Protein AF-A0A3P1VWY1-F1 (afdb_monomer_lite)

pLDDT: mean 77.32, std 13.83, range [35.66, 92.38]

Secondary structure (DSSP, 8-state):
-----EEEEETTTTEEPPTTS-EEE-TT--EEEEETTEEEEESSSSEEEEEEEEEE-TTSPEEETT-EEEE-GGG--EEEE----------

Sequence (91 aa):
MPDIKYRIWDYDFKRFVEKEFDFLINPKGELFIFRNDKLTFFNKEPYEIMQYIGLKDENGVEICQGDIVTDSFNRKMKVGIFIFPGNLYKN

Foldseek 3Di:
DPDKDKWKQFQVVRDIDDPPWDWDQDPVRWIWIQDPNDTDTDPPPPMDIWIFPRDADPVRHTDTAQDWDWDCVPNDTDTDGDDDPPDPDDD

Radius of gyration: 15.74 Å; chains: 1; bounding box: 41×36×34 Å

Structure (mmCIF, N/CA/C/O backbone):
data_AF-A0A3P1VWY1-F1
#
_entry.id   AF-A0A3P1VWY1-F1
#
loop_
_atom_site.group_PDB
_atom_site.id
_atom_site.type_symbol
_atom_site.label_atom_id
_atom_site.label_alt_id
_atom_site.label_comp_id
_atom_site.label_asym_id
_atom_site.label_entity_id
_atom_site.label_seq_id
_atom_site.pdbx_PDB_ins_code
_atom_site.Cartn_x
_atom_site.Cartn_y
_atom_site.Cartn_z
_atom_site.occupancy
_atom_site.B_iso_or_equiv
_atom_site.auth_seq_id
_atom_site.auth_comp_id
_atom_site.auth_asym_id
_atom_site.auth_atom_id
_atom_site.pdbx_PDB_model_num
ATOM 1 N N . MET A 1 1 ? -9.849 9.711 -15.900 1.00 54.25 1 MET A N 1
ATOM 2 C CA . MET A 1 1 ? -9.255 9.807 -14.551 1.00 54.25 1 MET A CA 1
ATOM 3 C C . MET A 1 1 ? -8.666 8.436 -14.276 1.00 54.25 1 MET A C 1
ATOM 5 O O . MET A 1 1 ? -9.414 7.487 -14.474 1.00 54.25 1 MET A O 1
ATOM 9 N N . PRO A 1 2 ? -7.359 8.286 -14.004 1.00 61.34 2 PRO A N 1
ATOM 10 C CA . PRO A 1 2 ? -6.831 6.971 -13.652 1.00 61.34 2 PRO A CA 1
ATOM 11 C C . PRO A 1 2 ? -7.582 6.454 -12.423 1.00 61.34 2 PRO A C 1
ATOM 13 O O . PRO A 1 2 ? -7.948 7.248 -11.553 1.00 61.34 2 PRO A O 1
ATOM 16 N N . ASP A 1 3 ? -7.841 5.149 -12.379 1.00 71.19 3 ASP A N 1
ATOM 17 C CA . ASP A 1 3 ? -8.475 4.528 -11.222 1.00 71.19 3 ASP A CA 1
ATOM 18 C C . ASP A 1 3 ? -7.630 4.809 -9.981 1.00 71.19 3 ASP A C 1
ATOM 20 O O . ASP A 1 3 ? -6.435 4.501 -9.934 1.00 71.19 3 ASP A O 1
ATOM 24 N N . ILE A 1 4 ? -8.254 5.408 -8.971 1.00 78.25 4 ILE A N 1
ATOM 25 C CA . ILE A 1 4 ? -7.618 5.597 -7.676 1.00 78.25 4 ILE A CA 1
ATOM 26 C C . ILE A 1 4 ? -7.624 4.237 -6.977 1.00 78.25 4 ILE A C 1
ATOM 28 O O . ILE A 1 4 ? -8.679 3.720 -6.612 1.00 78.25 4 ILE A O 1
ATOM 32 N N . LYS A 1 5 ? -6.435 3.656 -6.811 1.00 85.69 5 LYS A N 1
ATOM 33 C CA . LYS A 1 5 ? -6.226 2.373 -6.137 1.00 85.69 5 LYS A CA 1
ATOM 34 C C . LYS A 1 5 ? -5.229 2.539 -5.002 1.00 85.69 5 LYS A C 1
ATOM 36 O O . LYS A 1 5 ? -4.225 3.243 -5.138 1.00 85.69 5 LYS A O 1
ATOM 41 N N . TYR A 1 6 ? -5.503 1.841 -3.910 1.00 85.25 6 TYR A N 1
ATOM 42 C CA . TYR A 1 6 ? -4.653 1.800 -2.731 1.00 85.25 6 TYR A CA 1
ATOM 43 C C . TYR A 1 6 ? -4.433 0.357 -2.308 1.00 85.25 6 TYR A C 1
ATOM 45 O O . TYR A 1 6 ? -5.311 -0.492 -2.473 1.00 85.25 6 TYR A O 1
ATOM 53 N N . ARG A 1 7 ? -3.276 0.111 -1.704 1.00 88.31 7 ARG A N 1
ATOM 54 C CA . ARG A 1 7 ? -3.029 -1.054 -0.856 1.00 88.31 7 ARG A CA 1
ATOM 55 C C . ARG A 1 7 ? -2.584 -0.550 0.510 1.00 88.31 7 ARG A C 1
ATOM 57 O O . ARG A 1 7 ? -1.955 0.504 0.601 1.00 88.31 7 ARG A O 1
ATOM 64 N N . ILE A 1 8 ? -2.915 -1.286 1.558 1.00 87.25 8 ILE A N 1
ATOM 65 C CA . ILE A 1 8 ? -2.602 -0.896 2.932 1.00 87.25 8 ILE A CA 1
ATOM 66 C C . ILE A 1 8 ? -1.709 -1.976 3.525 1.00 87.25 8 ILE A C 1
ATOM 68 O O . ILE A 1 8 ? -2.053 -3.154 3.457 1.00 87.25 8 ILE A O 1
ATOM 72 N N . TRP A 1 9 ? -0.557 -1.588 4.061 1.00 89.25 9 TRP A N 1
ATOM 73 C CA . TRP A 1 9 ? 0.297 -2.472 4.845 1.00 89.25 9 TRP A CA 1
ATOM 74 C C . TRP A 1 9 ? -0.121 -2.402 6.309 1.00 89.25 9 TRP A C 1
ATOM 76 O O . TRP A 1 9 ? -0.224 -1.312 6.869 1.00 89.25 9 TRP A O 1
ATOM 86 N N . ASP A 1 10 ? -0.368 -3.559 6.910 1.00 88.00 10 ASP A N 1
ATOM 87 C CA . ASP A 1 10 ? -0.637 -3.719 8.333 1.00 88.00 10 ASP A CA 1
ATOM 88 C C . ASP A 1 10 ? 0.656 -4.148 9.03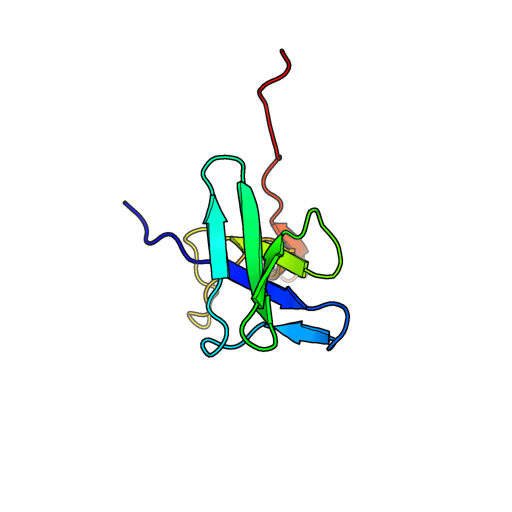6 1.00 88.00 10 ASP A C 1
ATOM 90 O O . ASP A 1 10 ? 1.164 -5.252 8.813 1.00 88.00 10 ASP A O 1
ATOM 94 N N . TYR A 1 11 ? 1.204 -3.269 9.872 1.00 88.25 11 TYR A N 1
ATOM 95 C CA . TYR A 1 11 ? 2.441 -3.516 10.607 1.00 88.25 11 TYR A CA 1
ATOM 96 C C . TYR A 1 11 ? 2.282 -4.524 11.750 1.00 88.25 11 TYR A C 1
ATOM 98 O O . TYR A 1 11 ? 3.255 -5.220 12.057 1.00 88.25 11 TYR A O 1
ATOM 106 N N . ASP A 1 12 ? 1.090 -4.650 12.342 1.00 86.75 12 ASP A N 1
ATOM 107 C CA . ASP A 1 12 ? 0.831 -5.601 13.431 1.00 86.75 12 ASP A CA 1
ATOM 108 C C . ASP A 1 12 ? 0.874 -7.033 12.891 1.00 86.75 12 ASP A C 1
ATOM 110 O O . ASP A 1 12 ? 1.562 -7.904 13.432 1.00 86.75 12 ASP A O 1
ATOM 114 N N . PHE A 1 13 ? 0.150 -7.276 11.795 1.00 87.00 13 PHE A N 1
ATOM 115 C CA . PHE A 1 13 ? 0.044 -8.599 11.176 1.00 87.00 13 PHE A CA 1
ATOM 116 C C . PHE A 1 13 ? 1.088 -8.854 10.084 1.00 87.00 13 PHE A C 1
ATOM 118 O O . PHE A 1 13 ? 1.187 -9.981 9.596 1.00 87.00 13 PHE A O 1
ATOM 125 N N . LYS A 1 14 ? 1.877 -7.838 9.711 1.00 90.50 14 LYS A N 1
ATOM 126 C CA . LYS A 1 14 ? 2.924 -7.889 8.675 1.00 90.50 14 LYS A CA 1
ATOM 127 C C . LYS A 1 14 ? 2.412 -8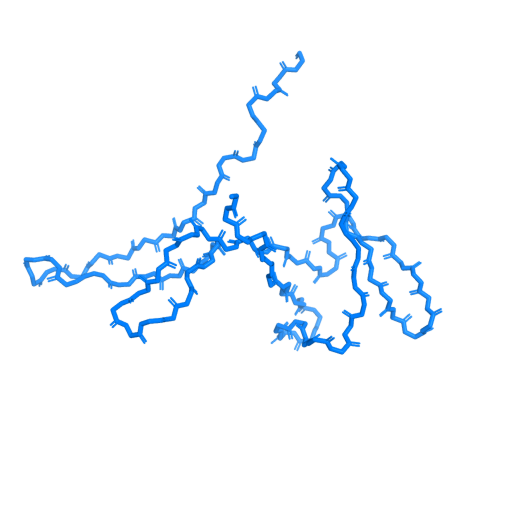.433 7.342 1.00 90.50 14 LYS A C 1
ATOM 129 O O . LYS A 1 14 ? 3.038 -9.298 6.725 1.00 90.50 14 LYS A O 1
ATOM 134 N N . ARG A 1 15 ? 1.254 -7.939 6.916 1.00 89.12 15 ARG A N 1
ATOM 135 C CA . ARG A 1 15 ? 0.617 -8.329 5.655 1.00 89.12 15 ARG A CA 1
ATOM 136 C C . ARG A 1 15 ? -0.073 -7.142 5.008 1.00 89.12 15 ARG A C 1
ATOM 138 O O . ARG A 1 15 ? -0.407 -6.167 5.675 1.00 89.12 15 ARG A O 1
ATOM 145 N N . PHE A 1 16 ? -0.332 -7.248 3.710 1.00 88.12 16 PHE A N 1
ATOM 146 C CA . PHE A 1 16 ? -1.283 -6.344 3.082 1.00 88.12 16 PHE A CA 1
ATOM 147 C C . PHE A 1 16 ? -2.688 -6.656 3.588 1.00 88.12 16 PHE A C 1
ATOM 149 O O . PHE A 1 16 ? -3.071 -7.821 3.707 1.00 88.12 16 PHE A O 1
ATOM 156 N N . VAL A 1 17 ? -3.443 -5.604 3.880 1.00 83.81 17 VAL A N 1
ATOM 157 C CA . VAL A 1 17 ? -4.866 -5.693 4.183 1.00 83.81 17 VAL A CA 1
ATOM 158 C C . VAL A 1 17 ? -5.566 -6.256 2.947 1.00 83.81 17 VAL A C 1
ATOM 160 O O . VAL A 1 17 ? -5.515 -5.674 1.862 1.00 83.81 17 VAL A O 1
ATOM 163 N N . GLU A 1 18 ? -6.170 -7.430 3.103 1.00 75.62 18 GLU A N 1
ATOM 164 C CA . GLU A 1 18 ? -6.923 -8.091 2.040 1.00 75.62 18 GLU A CA 1
ATOM 165 C C . GLU A 1 18 ? -8.253 -7.358 1.796 1.00 75.62 18 GLU A C 1
ATOM 167 O O . GLU A 1 18 ? -8.712 -6.583 2.635 1.00 75.62 18 GLU A O 1
ATOM 172 N N . LYS A 1 19 ? -8.895 -7.604 0.644 1.00 64.31 19 LYS A N 1
ATOM 173 C CA . LYS A 1 19 ? -10.147 -6.927 0.233 1.00 64.31 19 LYS A CA 1
ATOM 174 C C . LYS A 1 19 ? -11.306 -7.053 1.234 1.00 64.31 19 LYS A C 1
ATOM 176 O O . LYS A 1 19 ? -12.314 -6.383 1.064 1.00 64.31 19 LYS A O 1
ATOM 181 N N . GLU A 1 20 ? -11.176 -7.934 2.217 1.00 54.44 20 GLU A N 1
ATOM 182 C CA . GLU A 1 20 ? -12.179 -8.248 3.233 1.00 54.44 20 GLU A CA 1
ATOM 183 C C . GLU A 1 20 ? -12.303 -7.176 4.323 1.00 54.44 20 GLU A C 1
ATOM 185 O O . GLU A 1 20 ? -13.247 -7.214 5.108 1.00 54.44 20 GLU A O 1
ATOM 190 N N . PHE A 1 21 ? -11.381 -6.214 4.382 1.00 63.34 21 PHE A N 1
ATOM 191 C CA . PHE A 1 21 ? -11.493 -5.089 5.302 1.00 63.34 21 PHE A CA 1
ATOM 192 C C . PHE A 1 21 ? -12.092 -3.879 4.594 1.00 63.34 21 PHE A C 1
ATOM 194 O O . PHE A 1 21 ? -11.480 -3.297 3.695 1.00 63.34 21 PHE A O 1
ATOM 201 N N . ASP A 1 22 ? -13.262 -3.454 5.063 1.00 73.44 22 ASP A N 1
ATOM 202 C CA . ASP A 1 22 ? -13.804 -2.151 4.715 1.00 73.44 22 ASP A CA 1
ATOM 203 C C . ASP A 1 22 ? -12.899 -1.067 5.315 1.00 73.44 22 ASP A C 1
ATOM 205 O O . ASP A 1 22 ? -12.706 -0.972 6.535 1.00 73.44 22 ASP A O 1
ATOM 209 N N . PHE A 1 23 ? -12.325 -0.239 4.447 1.00 81.50 23 PHE A N 1
ATOM 210 C CA . PHE A 1 23 ? -11.592 0.952 4.848 1.00 81.50 23 PHE A CA 1
ATOM 211 C C . PHE A 1 23 ? -12.160 2.186 4.158 1.00 81.50 23 PHE A C 1
ATOM 213 O O . PHE A 1 23 ? -12.681 2.134 3.044 1.00 81.50 23 PHE A O 1
ATOM 220 N N . LEU A 1 24 ? -12.033 3.323 4.830 1.00 84.81 24 LEU A N 1
ATOM 221 C CA . LEU A 1 24 ? -12.404 4.629 4.310 1.00 84.81 24 LEU A CA 1
ATOM 222 C C . LEU A 1 24 ? -11.200 5.550 4.441 1.00 84.81 24 LEU A C 1
ATOM 224 O O . LEU A 1 24 ? -10.551 5.592 5.484 1.00 84.81 24 LEU A O 1
ATOM 228 N N . ILE A 1 25 ? -10.922 6.308 3.387 1.00 81.69 25 ILE A N 1
ATOM 229 C CA . ILE A 1 25 ? -9.963 7.408 3.429 1.00 81.69 25 ILE A CA 1
ATOM 230 C C . ILE A 1 25 ? -10.764 8.680 3.215 1.00 81.69 25 ILE A C 1
ATOM 232 O O . ILE A 1 25 ? -11.452 8.821 2.202 1.00 81.69 25 ILE A O 1
ATOM 236 N N . ASN A 1 26 ? -10.730 9.591 4.181 1.00 83.81 26 ASN A N 1
ATOM 237 C CA . ASN A 1 26 ? -11.465 10.844 4.052 1.00 83.81 26 ASN A CA 1
ATOM 238 C C . ASN A 1 26 ? -10.666 11.887 3.233 1.00 83.81 26 ASN A C 1
ATOM 240 O O . ASN A 1 26 ? -9.479 11.691 2.962 1.00 83.81 26 ASN A O 1
ATOM 244 N N . PRO A 1 27 ? -11.265 13.037 2.867 1.00 81.94 27 PRO A N 1
ATOM 245 C CA . PRO A 1 27 ? -10.580 14.071 2.083 1.00 81.94 27 PRO A CA 1
ATOM 246 C C . PRO A 1 27 ? -9.341 14.699 2.744 1.00 81.94 27 PRO A C 1
ATOM 248 O O . PRO A 1 27 ? -8.565 15.360 2.061 1.00 81.94 27 PRO A O 1
ATOM 251 N N . LYS A 1 28 ? -9.146 14.517 4.058 1.00 80.75 28 LYS A N 1
ATOM 252 C CA . LYS A 1 28 ? -7.936 14.949 4.776 1.00 80.75 28 LYS A CA 1
ATOM 253 C C . LYS A 1 28 ? -6.800 13.919 4.697 1.00 80.75 28 LYS A C 1
ATOM 255 O O . LYS A 1 28 ? -5.722 14.179 5.220 1.00 80.75 28 LYS A O 1
ATOM 260 N N . GLY A 1 29 ? -7.030 12.770 4.057 1.00 73.62 29 GLY A N 1
ATOM 261 C CA . GLY A 1 29 ? -6.080 11.659 3.997 1.00 73.62 29 GLY A CA 1
ATOM 262 C C . GLY A 1 29 ? -6.083 10.780 5.250 1.00 73.62 29 GLY A C 1
ATOM 263 O O . GLY A 1 29 ? -5.138 10.028 5.464 1.00 73.62 29 GLY A O 1
ATOM 264 N N . GLU A 1 30 ? -7.115 10.878 6.090 1.00 82.44 30 GLU A N 1
ATOM 265 C CA . GLU A 1 30 ? -7.239 10.091 7.320 1.00 82.44 30 GLU A CA 1
ATOM 266 C C . GLU A 1 30 ? -7.823 8.708 7.017 1.00 82.44 30 GLU A C 1
ATOM 268 O O . GLU A 1 30 ? -8.850 8.605 6.340 1.00 82.44 30 GLU A O 1
ATOM 273 N N . LEU A 1 31 ? -7.184 7.661 7.546 1.00 85.19 31 LEU A N 1
ATOM 274 C CA . LEU A 1 31 ? -7.593 6.271 7.373 1.00 85.19 31 LEU A CA 1
ATOM 275 C C . LEU A 1 31 ? -8.529 5.825 8.499 1.00 85.19 31 LEU A C 1
ATOM 277 O O . LEU A 1 31 ? -8.223 5.976 9.684 1.00 85.19 31 LEU A O 1
ATOM 281 N N . PHE A 1 32 ? -9.635 5.199 8.117 1.00 86.38 32 PHE A N 1
ATOM 282 C CA . PHE A 1 32 ? -10.549 4.511 9.014 1.00 86.38 32 PHE A CA 1
ATOM 283 C C . PHE A 1 32 ? -10.665 3.055 8.576 1.00 86.38 32 PHE A C 1
ATOM 285 O O . PHE A 1 32 ? -10.910 2.792 7.401 1.00 86.38 32 PHE A O 1
ATOM 292 N N . ILE A 1 33 ? -10.500 2.116 9.504 1.00 83.12 33 ILE A N 1
ATOM 293 C CA . ILE A 1 33 ? -10.592 0.675 9.230 1.00 83.12 33 ILE A CA 1
ATOM 294 C C . ILE A 1 33 ? -11.677 0.063 10.106 1.00 83.12 33 ILE A C 1
ATOM 296 O O . ILE A 1 33 ? -11.751 0.353 11.306 1.00 83.12 33 ILE A O 1
ATOM 300 N N . PHE A 1 34 ? -12.501 -0.798 9.512 1.00 81.06 34 PHE A N 1
ATOM 301 C CA . PHE A 1 34 ? -13.399 -1.674 10.251 1.00 81.06 34 PHE A CA 1
ATOM 302 C C . PHE A 1 34 ? -12.617 -2.856 10.829 1.00 81.06 34 PHE A C 1
ATOM 304 O O . PHE A 1 34 ? -12.126 -3.719 10.105 1.00 81.06 34 PHE A O 1
ATOM 311 N N . ARG A 1 35 ? -12.502 -2.907 12.158 1.00 74.56 35 ARG A N 1
ATOM 312 C CA . ARG A 1 35 ? -11.897 -4.029 12.890 1.00 74.56 35 ARG A CA 1
ATOM 313 C C . ARG A 1 35 ? -12.850 -4.443 14.001 1.00 74.56 35 ARG A C 1
ATOM 315 O O . ARG A 1 35 ? -13.224 -3.607 14.820 1.00 74.56 35 ARG A O 1
ATOM 322 N N . ASN A 1 36 ? -13.229 -5.720 14.035 1.00 78.12 36 ASN A N 1
ATOM 323 C CA . ASN A 1 36 ? -14.183 -6.264 15.012 1.00 78.12 36 ASN A CA 1
ATOM 324 C C . ASN A 1 36 ? -15.493 -5.445 15.064 1.00 78.12 36 ASN A C 1
ATOM 326 O O . ASN A 1 36 ? -15.892 -4.983 16.135 1.00 78.12 36 ASN A O 1
ATOM 330 N N . ASP A 1 37 ? -16.088 -5.181 13.896 1.00 77.19 37 ASP A N 1
ATOM 331 C CA . ASP A 1 37 ? -17.329 -4.406 13.718 1.00 77.19 37 ASP A CA 1
ATOM 332 C C . ASP A 1 37 ? -17.284 -2.952 14.224 1.00 77.19 37 ASP A C 1
ATOM 334 O O . ASP A 1 37 ? -18.316 -2.300 14.394 1.00 77.19 37 ASP A O 1
ATOM 338 N N . LYS A 1 38 ? -16.084 -2.405 14.454 1.00 80.75 38 LYS A N 1
ATOM 339 C CA . LYS A 1 38 ? -15.883 -1.010 14.859 1.00 80.75 38 LYS A CA 1
ATOM 340 C C . LYS A 1 38 ? -15.045 -0.261 13.839 1.00 80.75 38 LYS A C 1
ATOM 342 O O . LYS A 1 38 ? -13.918 -0.656 13.536 1.00 80.75 38 LYS A O 1
ATOM 347 N N . LEU A 1 39 ? -15.576 0.869 13.379 1.00 83.31 39 LEU A N 1
ATOM 348 C CA . LEU A 1 39 ? -14.823 1.833 12.591 1.00 83.31 39 LEU A CA 1
ATOM 349 C C . LEU A 1 39 ? -13.851 2.583 13.505 1.00 83.31 39 LEU A C 1
ATOM 351 O O . LEU A 1 39 ? -14.273 3.321 14.397 1.00 83.31 39 LEU A O 1
ATOM 355 N N . THR A 1 40 ? -12.554 2.389 13.287 1.00 82.12 40 THR A N 1
ATOM 356 C CA . THR A 1 40 ? -11.496 2.996 14.102 1.00 82.12 40 THR A CA 1
ATOM 357 C C . THR A 1 40 ? -10.639 3.917 13.242 1.00 82.12 40 THR A C 1
ATOM 359 O O . THR A 1 40 ? -10.218 3.530 12.154 1.00 82.12 40 THR A O 1
ATOM 362 N N . PHE A 1 41 ? -10.392 5.137 13.728 1.00 81.56 41 PHE A N 1
ATOM 363 C CA . PHE A 1 41 ? -9.472 6.093 13.109 1.00 81.56 41 PHE A CA 1
ATOM 364 C C . PHE A 1 41 ? -8.016 5.726 13.419 1.00 81.56 41 PHE A C 1
ATOM 366 O O . PHE A 1 41 ? -7.676 5.484 14.579 1.00 81.56 41 PHE A O 1
ATOM 373 N N . PHE A 1 42 ? -7.155 5.759 12.400 1.00 73.00 42 PHE A N 1
ATOM 374 C CA . PHE A 1 42 ? -5.718 5.538 12.537 1.00 73.00 42 PHE A CA 1
ATOM 375 C C . PHE A 1 42 ? -4.934 6.708 11.935 1.00 73.00 42 PHE A C 1
ATOM 377 O O . PHE A 1 42 ? -5.084 7.045 10.763 1.00 73.00 42 PHE A O 1
ATOM 384 N N . ASN A 1 43 ? -4.080 7.328 12.754 1.00 64.88 43 ASN A N 1
ATOM 385 C CA . ASN A 1 43 ? -3.257 8.472 12.350 1.00 64.88 43 ASN A CA 1
ATOM 386 C C . ASN A 1 43 ? -2.026 8.034 11.533 1.00 64.88 43 ASN A C 1
ATOM 388 O O . ASN A 1 43 ? -1.682 8.719 10.576 1.00 64.88 43 ASN A O 1
ATOM 392 N N . LYS A 1 44 ? -1.380 6.905 11.878 1.00 61.94 44 LYS A N 1
ATOM 393 C CA . LYS A 1 44 ? -0.204 6.369 11.150 1.00 61.94 44 LYS A CA 1
ATOM 394 C C . LYS A 1 44 ? 0.328 5.017 11.637 1.00 61.94 44 LYS A C 1
ATOM 396 O O . LYS A 1 44 ? 1.095 4.385 10.928 1.00 61.94 44 LYS A O 1
ATOM 401 N N . GLU A 1 45 ? -0.081 4.559 12.815 1.00 71.88 45 GLU A N 1
ATOM 402 C CA . GLU A 1 45 ? 0.233 3.217 13.313 1.00 71.88 45 GLU A CA 1
ATOM 403 C C . GLU A 1 45 ? -1.082 2.519 13.682 1.00 71.88 45 GLU A C 1
ATOM 405 O O . GLU A 1 45 ? -1.941 3.172 14.288 1.00 71.88 45 GLU A O 1
ATOM 410 N N . PRO A 1 46 ? -1.301 1.246 13.292 1.00 82.56 46 PRO A N 1
ATOM 411 C CA . PRO A 1 46 ? -0.359 0.293 12.686 1.00 82.56 46 PRO A CA 1
ATOM 412 C C . PRO A 1 46 ? -0.450 0.174 11.146 1.00 82.56 46 PRO A C 1
ATOM 414 O O . PRO A 1 46 ? -0.062 -0.852 10.598 1.00 82.56 46 PRO A O 1
ATOM 417 N N . TYR A 1 47 ? -0.969 1.175 10.424 1.00 86.12 47 TYR A N 1
ATOM 418 C CA . TYR A 1 47 ? -1.241 1.045 8.984 1.00 86.12 47 TYR A CA 1
ATOM 419 C C . TYR A 1 47 ? -0.512 2.070 8.119 1.00 86.12 47 TYR A C 1
ATOM 421 O O . TYR A 1 47 ? -0.495 3.260 8.434 1.00 86.12 47 TYR A O 1
ATOM 429 N N . GLU A 1 48 ? -0.021 1.623 6.964 1.00 87.06 48 GLU A N 1
ATOM 430 C CA . GLU A 1 48 ? 0.544 2.483 5.922 1.00 87.06 48 GLU A CA 1
ATOM 431 C C . GLU A 1 48 ? -0.223 2.341 4.608 1.00 87.06 48 GLU A C 1
ATOM 433 O O . GLU A 1 48 ? -0.373 1.247 4.066 1.00 87.06 48 GLU A O 1
ATOM 438 N N . ILE A 1 49 ? -0.706 3.469 4.084 1.00 85.75 49 ILE A N 1
ATOM 439 C CA . ILE A 1 49 ? -1.404 3.541 2.798 1.00 85.75 49 ILE A CA 1
ATOM 440 C C . ILE A 1 49 ? -0.375 3.766 1.691 1.00 85.75 49 ILE A C 1
ATOM 442 O O . ILE A 1 49 ? 0.371 4.743 1.721 1.00 85.75 49 ILE A O 1
ATOM 446 N N . MET A 1 50 ? -0.395 2.917 0.667 1.00 88.12 50 MET A N 1
ATOM 447 C CA . MET A 1 50 ? 0.402 3.083 -0.549 1.00 88.12 50 MET A CA 1
ATOM 448 C C . MET A 1 50 ? -0.521 3.255 -1.751 1.00 88.12 50 MET A C 1
ATOM 450 O O . MET A 1 50 ? -1.406 2.430 -1.994 1.00 88.12 50 MET A O 1
ATOM 454 N N . GLN A 1 51 ? -0.305 4.321 -2.519 1.00 86.81 51 GLN A N 1
ATOM 455 C CA . GLN A 1 51 ? -1.093 4.625 -3.710 1.00 86.81 51 GLN A CA 1
ATOM 456 C C . GLN A 1 51 ? -0.478 3.999 -4.965 1.00 86.81 51 GLN A C 1
ATOM 458 O O . GLN A 1 51 ? 0.738 4.040 -5.154 1.00 86.81 51 GLN A O 1
ATOM 463 N N . TYR A 1 52 ? -1.325 3.470 -5.847 1.00 90.38 52 TYR A N 1
ATOM 464 C CA . TYR A 1 52 ? -0.933 3.078 -7.199 1.00 90.38 52 TYR A CA 1
ATOM 465 C C . TYR A 1 52 ? -0.419 4.282 -8.005 1.00 90.38 52 TYR A C 1
ATOM 467 O O . TYR A 1 52 ? -1.096 5.309 -8.075 1.00 90.38 52 TYR A O 1
ATOM 475 N N . ILE A 1 53 ? 0.749 4.164 -8.649 1.00 88.19 53 ILE A N 1
ATOM 476 C CA . ILE A 1 53 ? 1.387 5.305 -9.338 1.00 88.19 53 ILE A CA 1
ATOM 477 C C . ILE A 1 53 ? 0.927 5.488 -10.793 1.00 88.19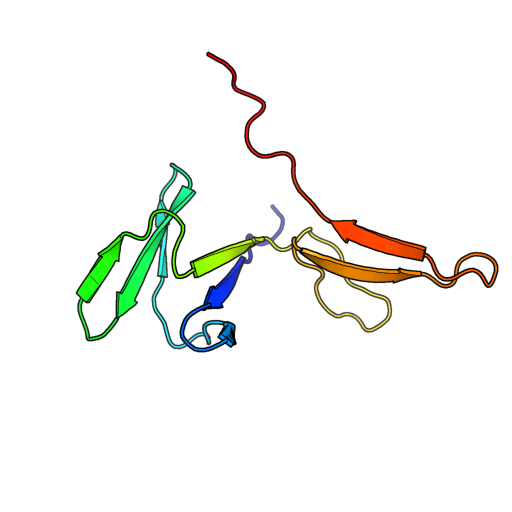 53 ILE A C 1
ATOM 479 O O . ILE A 1 53 ? 1.382 6.409 -11.468 1.00 88.19 53 ILE A O 1
ATOM 483 N N . GLY A 1 54 ? 0.058 4.611 -11.303 1.00 88.25 54 GLY A N 1
ATOM 484 C CA . GLY A 1 54 ? -0.396 4.652 -12.698 1.00 88.25 54 GLY A CA 1
ATOM 485 C C . GLY A 1 54 ? 0.502 3.908 -13.694 1.00 88.25 54 GLY A C 1
ATOM 486 O O . GLY A 1 54 ? 0.264 4.003 -14.895 1.00 88.25 54 GLY A O 1
ATOM 487 N N . LEU A 1 55 ? 1.518 3.173 -13.223 1.00 89.06 55 LEU A N 1
ATOM 488 C CA . LEU A 1 55 ? 2.458 2.414 -14.058 1.00 89.06 55 LEU A CA 1
ATOM 489 C C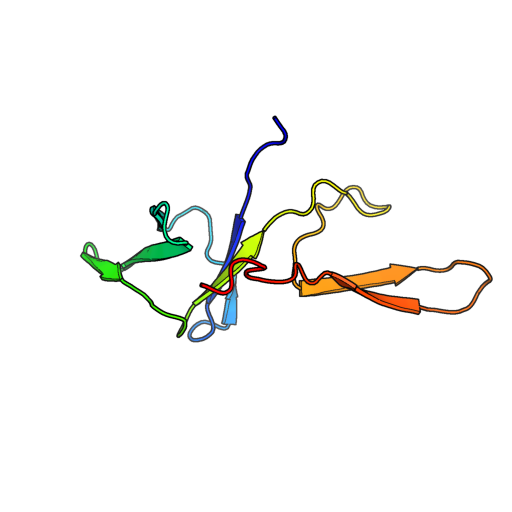 . LEU A 1 55 ? 2.442 0.925 -13.716 1.00 89.06 55 LEU A C 1
ATOM 491 O O . LEU A 1 55 ? 2.108 0.538 -12.599 1.00 89.06 55 LEU A O 1
ATOM 495 N N . LYS A 1 56 ? 2.809 0.083 -14.678 1.00 91.00 56 LYS A N 1
ATOM 496 C CA . LYS A 1 56 ? 3.029 -1.350 -14.469 1.00 91.00 56 LYS A CA 1
ATOM 497 C C . LYS A 1 56 ? 4.486 -1.691 -14.759 1.00 91.00 56 LYS A C 1
ATOM 499 O O . LYS A 1 56 ? 5.103 -1.015 -15.582 1.00 91.00 56 LYS A O 1
ATOM 504 N N . ASP A 1 57 ? 5.019 -2.698 -14.079 1.00 89.38 57 ASP A N 1
ATOM 505 C CA . ASP A 1 57 ? 6.339 -3.248 -14.387 1.00 89.38 57 ASP A CA 1
ATOM 506 C C . ASP A 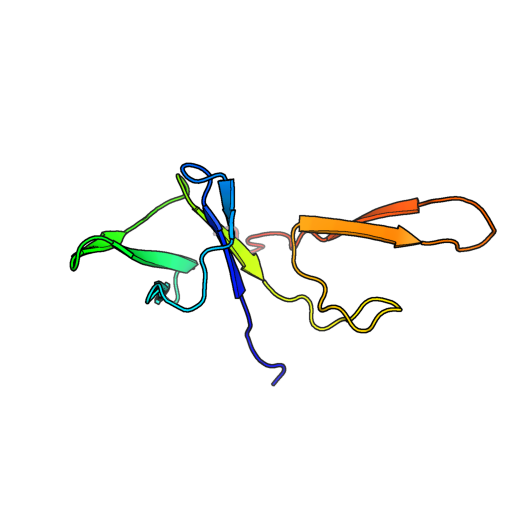1 57 ? 6.321 -4.074 -15.692 1.00 89.38 57 ASP A C 1
ATOM 508 O O . ASP A 1 57 ? 5.290 -4.198 -16.363 1.00 89.38 57 ASP A O 1
ATOM 512 N N . GLU A 1 58 ? 7.467 -4.651 -16.061 1.00 90.25 58 GLU A N 1
ATOM 513 C CA . GLU A 1 58 ? 7.598 -5.489 -17.263 1.00 90.25 58 GLU A CA 1
ATOM 514 C C . GLU A 1 58 ? 6.726 -6.758 -17.236 1.00 90.25 58 GLU A C 1
ATOM 516 O O . GLU A 1 58 ? 6.375 -7.287 -18.290 1.00 90.25 58 GLU A O 1
ATOM 521 N N . ASN A 1 59 ? 6.326 -7.213 -16.044 1.00 92.38 59 ASN A N 1
ATOM 522 C CA . ASN A 1 59 ? 5.461 -8.373 -15.834 1.00 92.38 59 ASN A CA 1
ATOM 523 C C . ASN A 1 59 ? 3.971 -7.990 -15.778 1.00 92.38 59 ASN A C 1
ATOM 525 O O . ASN A 1 59 ? 3.112 -8.847 -15.567 1.00 92.38 59 ASN A O 1
ATOM 529 N N . GLY A 1 60 ? 3.639 -6.709 -15.964 1.00 92.00 60 GLY A N 1
ATOM 530 C CA . GLY A 1 60 ? 2.271 -6.203 -15.890 1.00 92.00 60 GLY A CA 1
ATOM 531 C C . GLY A 1 60 ? 1.743 -6.016 -14.463 1.00 92.00 60 GLY A C 1
ATOM 532 O O . GLY A 1 60 ? 0.537 -5.787 -14.299 1.00 92.00 60 GLY A O 1
ATOM 533 N N . VAL A 1 61 ? 2.609 -6.083 -13.448 1.00 91.56 61 VAL A N 1
ATOM 534 C CA . VAL A 1 61 ? 2.277 -5.848 -12.037 1.00 91.56 61 VAL A CA 1
ATOM 535 C C . VAL A 1 61 ? 2.164 -4.348 -11.788 1.00 91.56 61 VAL A C 1
ATOM 537 O O . VAL A 1 61 ? 3.000 -3.560 -12.219 1.00 91.56 61 VAL A O 1
ATOM 540 N N . GLU A 1 62 ? 1.099 -3.935 -11.105 1.00 91.69 62 GLU A N 1
ATOM 541 C CA . GLU A 1 62 ? 0.875 -2.538 -10.736 1.00 91.69 62 GLU A CA 1
ATOM 542 C C . GLU A 1 62 ? 1.924 -2.051 -9.726 1.00 91.69 62 GLU A C 1
ATOM 544 O O . GLU A 1 62 ? 2.082 -2.649 -8.665 1.00 91.69 62 GLU A O 1
ATOM 549 N N . ILE A 1 63 ? 2.597 -0.938 -10.036 1.00 90.94 63 ILE A N 1
ATOM 550 C CA . ILE A 1 63 ? 3.592 -0.320 -9.151 1.00 90.94 63 ILE A CA 1
ATOM 551 C C . ILE A 1 63 ? 2.888 0.660 -8.211 1.00 90.94 63 ILE A C 1
ATOM 553 O O . ILE A 1 63 ? 2.185 1.578 -8.646 1.00 90.94 63 ILE A O 1
ATOM 557 N N . CYS A 1 64 ? 3.089 0.492 -6.913 1.00 91.38 64 CYS A N 1
ATOM 558 C CA . CYS A 1 64 ? 2.590 1.383 -5.875 1.00 91.38 64 CYS A CA 1
ATOM 559 C C . CYS A 1 64 ? 3.734 2.171 -5.225 1.00 91.38 64 CYS A C 1
ATOM 561 O O . CYS A 1 64 ? 4.910 1.817 -5.320 1.00 91.38 64 CYS A O 1
ATOM 563 N N . GLN A 1 65 ? 3.389 3.253 -4.530 1.00 89.44 65 GLN A N 1
ATOM 564 C CA . GLN A 1 65 ? 4.331 3.973 -3.677 1.00 89.44 65 GLN A CA 1
ATOM 565 C C . GLN A 1 65 ? 5.020 3.005 -2.700 1.00 89.44 65 GLN A C 1
ATOM 567 O O . GLN A 1 65 ? 4.382 2.103 -2.157 1.00 89.44 65 GLN A O 1
ATOM 572 N N . GLY A 1 66 ? 6.324 3.192 -2.492 1.00 88.12 66 GLY A N 1
ATOM 573 C CA . GLY A 1 66 ? 7.136 2.333 -1.629 1.00 88.12 66 GLY A CA 1
ATOM 574 C C . GLY A 1 66 ? 7.631 1.037 -2.280 1.00 88.12 66 GLY A C 1
ATOM 575 O O . GLY A 1 66 ? 8.480 0.374 -1.687 1.00 88.12 66 GLY A O 1
ATOM 576 N N . ASP A 1 67 ? 7.176 0.685 -3.490 1.00 90.62 67 ASP A N 1
ATOM 577 C CA . ASP A 1 67 ? 7.738 -0.462 -4.206 1.00 90.62 67 ASP A CA 1
ATOM 578 C C . ASP A 1 67 ? 9.210 -0.244 -4.557 1.00 90.62 67 ASP A C 1
ATOM 580 O O . ASP A 1 67 ? 9.637 0.844 -4.960 1.00 90.62 67 ASP A O 1
ATOM 584 N N . ILE A 1 68 ? 9.966 -1.331 -4.423 1.00 89.62 68 ILE A N 1
ATOM 585 C CA . ILE A 1 68 ? 11.353 -1.438 -4.845 1.00 89.62 68 ILE A CA 1
ATOM 586 C C . ILE A 1 68 ? 11.348 -2.032 -6.248 1.00 89.62 68 ILE A C 1
ATOM 588 O O . ILE A 1 68 ? 11.014 -3.202 -6.427 1.00 89.62 68 ILE A O 1
ATOM 592 N N . VAL A 1 69 ? 11.738 -1.231 -7.235 1.00 85.62 69 VAL A N 1
ATOM 593 C CA . VAL A 1 69 ? 11.864 -1.689 -8.623 1.00 85.62 69 VAL A CA 1
ATOM 594 C C . VAL A 1 69 ? 13.328 -1.841 -9.007 1.00 85.62 69 VAL A C 1
ATOM 596 O O . VAL A 1 69 ? 14.173 -1.023 -8.625 1.00 85.62 69 VAL A O 1
ATOM 599 N N . THR A 1 70 ? 13.623 -2.886 -9.772 1.00 84.62 70 THR A N 1
ATOM 600 C CA . THR A 1 70 ? 14.929 -3.115 -10.383 1.00 84.62 70 THR A CA 1
ATOM 601 C C . THR A 1 70 ? 14.844 -2.847 -11.878 1.00 84.62 70 THR A C 1
ATOM 603 O O . THR A 1 70 ? 13.976 -3.368 -12.568 1.00 84.62 70 THR A O 1
ATOM 606 N N . ASP A 1 71 ? 15.764 -2.033 -12.383 1.00 77.31 71 ASP A N 1
ATOM 607 C CA . ASP A 1 71 ? 15.927 -1.800 -13.819 1.00 77.31 71 ASP A CA 1
ATOM 608 C C . ASP A 1 71 ? 17.281 -2.360 -14.278 1.00 77.31 71 ASP A C 1
ATOM 610 O O . ASP A 1 71 ? 18.296 -2.230 -13.580 1.00 77.31 71 ASP A O 1
ATOM 614 N N . SER A 1 72 ? 17.287 -3.000 -15.448 1.00 71.69 72 SER A N 1
ATOM 615 C CA . SER A 1 72 ? 18.462 -3.587 -16.095 1.00 71.69 72 SER A CA 1
ATOM 616 C C . SER A 1 72 ? 19.078 -2.693 -17.183 1.00 71.69 72 SER A C 1
ATOM 618 O O . SER A 1 72 ? 19.958 -3.143 -17.930 1.00 71.69 72 SER A O 1
ATOM 620 N N . PHE A 1 73 ? 18.699 -1.409 -17.251 1.00 69.00 73 PHE A N 1
ATOM 621 C CA . PHE A 1 73 ? 19.291 -0.440 -18.176 1.00 69.00 73 PHE A CA 1
ATOM 622 C C . PHE A 1 73 ? 20.830 -0.456 -18.127 1.00 69.00 73 PHE A C 1
ATOM 624 O O . PHE A 1 73 ? 21.466 -0.179 -17.106 1.00 69.00 73 PHE A O 1
ATOM 631 N N . ASN A 1 74 ? 21.451 -0.762 -19.269 1.00 66.25 74 ASN A N 1
ATOM 632 C CA . ASN A 1 74 ? 22.907 -0.839 -19.450 1.00 66.25 74 ASN A CA 1
ATOM 633 C C . ASN A 1 74 ? 23.639 -1.857 -18.547 1.00 66.25 74 ASN A C 1
ATOM 635 O O . ASN A 1 74 ? 24.801 -1.636 -18.197 1.00 66.25 74 ASN A O 1
ATOM 639 N N . ARG A 1 75 ? 23.001 -2.986 -18.191 1.00 62.41 75 ARG A N 1
ATOM 640 C CA . ARG A 1 75 ? 23.586 -4.071 -17.362 1.00 62.41 75 ARG A CA 1
ATOM 641 C C . ARG A 1 75 ? 24.041 -3.626 -15.961 1.00 62.41 75 ARG A C 1
ATOM 643 O O . ARG A 1 75 ? 24.844 -4.312 -15.331 1.00 62.41 75 ARG A O 1
ATOM 650 N N . LYS A 1 76 ? 23.550 -2.490 -15.460 1.00 62.09 76 LYS A N 1
ATOM 651 C CA . LYS A 1 76 ? 23.758 -2.046 -14.076 1.00 62.09 76 LYS A CA 1
ATOM 652 C C . LYS A 1 76 ? 22.412 -2.044 -13.371 1.00 62.09 76 LYS A C 1
ATOM 654 O O . LYS A 1 76 ? 21.528 -1.306 -13.785 1.00 62.09 76 LYS A O 1
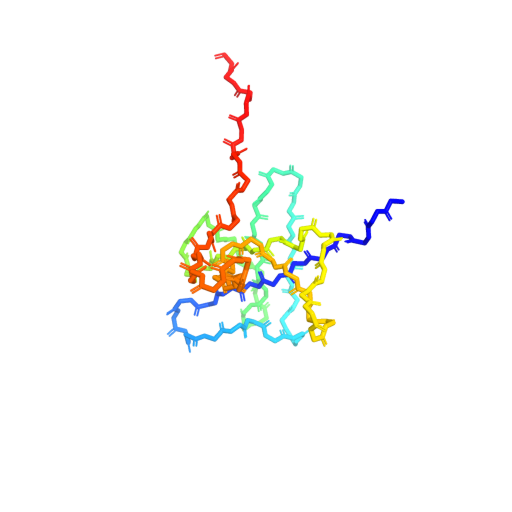ATOM 659 N N . MET A 1 77 ? 22.279 -2.834 -12.305 1.00 60.09 77 MET A N 1
ATOM 660 C CA . MET A 1 77 ? 21.068 -2.802 -11.489 1.00 60.09 77 MET A CA 1
ATOM 661 C C . MET A 1 77 ? 20.929 -1.430 -10.835 1.00 60.09 77 MET A C 1
ATOM 663 O O . MET A 1 77 ? 21.820 -0.993 -10.101 1.00 60.09 77 MET A O 1
ATOM 667 N N . LYS A 1 78 ? 19.809 -0.762 -11.095 1.00 68.19 78 LYS A N 1
ATOM 668 C CA . LYS A 1 78 ? 19.376 0.409 -10.333 1.00 68.19 78 LYS A CA 1
ATOM 669 C C . LYS A 1 78 ? 18.174 0.016 -9.496 1.00 68.19 78 LYS A C 1
ATOM 671 O O . LYS A 1 78 ? 17.252 -0.606 -10.010 1.00 68.19 78 LYS A O 1
ATOM 676 N N . VAL A 1 79 ? 18.215 0.388 -8.222 1.00 69.44 79 VAL A N 1
ATOM 677 C CA . VAL A 1 79 ? 17.107 0.218 -7.287 1.00 69.44 79 VAL A CA 1
ATOM 678 C C . VAL A 1 79 ? 16.488 1.587 -7.047 1.00 69.44 79 VAL A C 1
ATOM 680 O O . VAL A 1 79 ? 17.198 2.523 -6.674 1.00 69.44 79 VAL A O 1
ATOM 683 N N . GLY A 1 80 ? 15.188 1.708 -7.294 1.00 74.38 80 GLY A N 1
ATOM 684 C CA . GLY A 1 80 ? 14.421 2.923 -7.036 1.00 74.38 80 GLY A CA 1
ATOM 685 C C . GLY A 1 80 ? 13.298 2.663 -6.041 1.00 74.38 80 GLY A C 1
ATOM 686 O O . GLY A 1 80 ? 12.708 1.586 -6.055 1.00 74.38 80 GLY A O 1
ATOM 687 N N . ILE A 1 81 ? 13.004 3.662 -5.209 1.00 75.75 81 ILE A N 1
ATOM 688 C CA . ILE A 1 81 ? 11.792 3.716 -4.387 1.00 75.75 81 ILE A CA 1
ATOM 689 C C . ILE A 1 81 ? 10.957 4.880 -4.907 1.00 75.75 81 ILE A C 1
ATOM 691 O O . ILE A 1 81 ? 11.444 6.011 -4.979 1.00 75.75 81 ILE A O 1
ATOM 695 N N . PHE A 1 82 ? 9.703 4.617 -5.263 1.00 73.44 82 PHE A N 1
ATOM 696 C CA . PHE A 1 82 ? 8.772 5.680 -5.629 1.00 73.44 82 PHE A CA 1
ATOM 697 C C . PHE A 1 82 ? 8.186 6.315 -4.370 1.00 73.44 82 PHE A C 1
ATOM 699 O O . PHE A 1 82 ? 7.515 5.648 -3.584 1.00 73.44 82 PHE A O 1
ATOM 706 N N . ILE A 1 83 ? 8.436 7.613 -4.194 1.00 70.12 83 ILE A N 1
ATOM 707 C CA . ILE A 1 83 ? 7.924 8.427 -3.089 1.00 70.12 83 ILE A CA 1
ATOM 708 C C . ILE A 1 83 ? 7.209 9.629 -3.702 1.00 70.12 83 ILE A C 1
ATOM 710 O O . ILE A 1 83 ? 7.813 10.373 -4.476 1.00 70.12 83 ILE A O 1
ATOM 714 N N . PHE A 1 84 ? 5.945 9.852 -3.344 1.00 64.19 84 PHE A N 1
ATOM 715 C CA . PHE A 1 84 ? 5.300 11.132 -3.623 1.00 64.19 84 PHE A CA 1
ATOM 716 C C . PHE A 1 84 ? 5.670 12.129 -2.519 1.00 64.19 84 PHE A C 1
ATOM 718 O O . PHE A 1 84 ? 5.553 11.789 -1.338 1.00 64.19 84 PHE A O 1
ATOM 725 N N . PRO A 1 85 ? 6.109 13.356 -2.850 1.00 57.28 85 PRO A N 1
ATOM 726 C CA . PRO A 1 85 ? 6.304 14.388 -1.844 1.00 57.28 85 PRO A CA 1
ATOM 727 C C . PRO A 1 85 ? 4.942 14.752 -1.241 1.00 57.28 85 PRO A C 1
ATOM 729 O O . PRO A 1 85 ? 4.108 15.389 -1.883 1.00 57.28 85 PRO A O 1
ATOM 732 N N . GLY A 1 86 ? 4.701 14.320 -0.003 1.00 47.59 86 GLY A N 1
ATOM 733 C CA . GLY A 1 86 ? 3.529 14.730 0.759 1.00 47.59 86 GLY A CA 1
ATOM 734 C C . GLY A 1 86 ? 3.589 16.230 1.062 1.00 47.59 86 GLY A C 1
ATOM 735 O O . GLY A 1 86 ? 4.529 16.687 1.703 1.00 47.59 86 GLY A O 1
ATOM 736 N N . ASN A 1 87 ? 2.562 16.964 0.628 1.00 43.56 87 ASN A N 1
ATOM 737 C CA . ASN A 1 87 ? 2.239 18.355 0.976 1.00 43.56 87 ASN A CA 1
ATOM 738 C C . ASN A 1 87 ? 3.265 19.442 0.586 1.00 43.56 87 ASN A C 1
ATOM 740 O O . ASN A 1 87 ? 4.132 19.829 1.365 1.00 43.56 87 ASN A O 1
ATOM 744 N N . LEU A 1 88 ? 3.044 20.060 -0.582 1.00 37.59 88 LEU A N 1
ATOM 745 C CA . LEU A 1 88 ? 3.584 21.383 -0.945 1.00 37.59 88 LEU A CA 1
ATOM 746 C C . LEU A 1 88 ? 2.739 22.566 -0.429 1.00 37.59 88 LEU A C 1
ATOM 748 O O . LEU A 1 88 ? 3.061 23.714 -0.722 1.00 37.59 88 LEU A O 1
ATOM 752 N N . TYR A 1 89 ? 1.698 22.334 0.372 1.00 40.84 89 TYR A N 1
ATOM 753 C CA . TYR A 1 89 ? 0.964 23.421 1.023 1.00 40.84 89 TYR A CA 1
ATOM 754 C C . TYR A 1 89 ? 1.580 23.714 2.394 1.00 40.84 89 TYR A C 1
ATOM 756 O O . TYR A 1 89 ? 1.133 23.210 3.423 1.00 40.84 89 TYR A O 1
ATOM 764 N N . LYS A 1 90 ? 2.650 24.515 2.392 1.00 35.66 90 LYS A N 1
ATOM 765 C CA . LYS A 1 90 ? 2.995 25.338 3.556 1.00 35.66 90 LYS A CA 1
ATOM 766 C C . LYS A 1 90 ? 1.975 26.479 3.609 1.00 35.66 90 LYS A C 1
ATOM 768 O O . LYS A 1 90 ? 1.891 27.239 2.647 1.00 35.66 90 LYS A O 1
ATOM 773 N N . ASN A 1 91 ? 1.199 26.544 4.691 1.00 39.22 91 ASN A N 1
ATOM 774 C CA . ASN A 1 91 ? 0.531 27.784 5.099 1.00 39.22 91 ASN A CA 1
ATOM 775 C C . ASN A 1 91 ? 1.576 28.818 5.523 1.00 39.22 91 ASN A C 1
ATOM 777 O O . ASN A 1 91 ? 2.619 28.388 6.075 1.00 39.22 91 ASN A O 1
#